Protein AF-A0A920LMF1-F1 (afdb_monomer_lite)

Foldseek 3Di:
DPDKDWEEEEQPQAFWTDMDDDDDDDDDPFDKDKDFTKGFPGRDFDFFTKMWGPDMQICGDPRGDHSVVDDDDTGDIGGYGHHYDDDDDDDPDDDDPDPPDDDDDD

Secondary structure (DSSP, 8-state):
--EEEEPPEE--S--B--EEEE----STT--EEEEEEEEESSSS-EEEEEEEEEEEEEEE-TTS--GGG-------EEEEEEEPPP----------------PPP-

Structure (mmCIF, N/CA/C/O backbone):
data_AF-A0A920LMF1-F1
#
_entry.id   AF-A0A920LMF1-F1
#
loop_
_atom_site.group_PDB
_atom_site.id
_atom_site.type_symbol
_atom_site.label_atom_id
_atom_site.label_alt_id
_atom_site.label_comp_id
_atom_site.label_asym_id
_atom_site.label_entity_id
_atom_site.label_seq_id
_atom_site.pdbx_PDB_ins_code
_atom_site.Cartn_x
_atom_site.Cartn_y
_atom_site.Cartn_z
_atom_site.occupancy
_atom_site.B_iso_or_equiv
_atom_site.auth_seq_id
_atom_site.auth_comp_id
_atom_site.auth_asym_id
_atom_site.auth_atom_id
_atom_site.pdbx_PDB_model_num
ATOM 1 N N . MET A 1 1 ? -10.089 -4.136 9.182 1.00 80.44 1 MET A N 1
ATOM 2 C CA . MET A 1 1 ? -9.828 -3.744 7.778 1.00 80.44 1 MET A CA 1
ATOM 3 C C . MET A 1 1 ? -10.742 -4.558 6.885 1.00 80.44 1 MET A C 1
ATOM 5 O O . MET A 1 1 ? -10.752 -5.774 7.028 1.00 80.44 1 MET A O 1
ATOM 9 N N . SER A 1 2 ? -11.509 -3.900 6.018 1.00 87.75 2 SER A N 1
ATOM 10 C CA . SER A 1 2 ? -12.412 -4.557 5.057 1.00 87.75 2 SER A CA 1
ATOM 11 C C . SER A 1 2 ? -11.812 -4.703 3.660 1.00 87.75 2 SER A C 1
ATOM 13 O O . SER A 1 2 ? -12.322 -5.489 2.869 1.00 87.75 2 SER A O 1
ATOM 15 N N . GLY A 1 3 ? -10.732 -3.979 3.349 1.00 92.00 3 GLY A N 1
ATOM 16 C CA . GLY A 1 3 ? -10.032 -4.105 2.074 1.00 92.00 3 GLY A CA 1
ATOM 17 C C . GLY A 1 3 ? -8.707 -3.349 2.032 1.00 92.00 3 GLY A C 1
ATOM 18 O O . GLY A 1 3 ? -8.472 -2.435 2.824 1.00 92.00 3 GLY A O 1
ATOM 19 N N . ASN A 1 4 ? -7.848 -3.737 1.091 1.00 96.06 4 ASN A N 1
ATOM 20 C CA . ASN A 1 4 ? -6.562 -3.106 0.813 1.00 96.06 4 ASN A CA 1
ATOM 21 C C . ASN A 1 4 ? -6.221 -3.199 -0.683 1.00 96.06 4 ASN A C 1
ATOM 23 O O . ASN A 1 4 ? -6.360 -4.253 -1.302 1.00 96.06 4 ASN A O 1
ATOM 27 N N . THR A 1 5 ? -5.747 -2.095 -1.260 1.00 98.12 5 THR A N 1
ATOM 28 C CA . THR A 1 5 ? -5.351 -1.995 -2.675 1.00 98.12 5 THR A CA 1
ATOM 29 C C . THR A 1 5 ? -3.928 -1.470 -2.776 1.00 98.12 5 THR A C 1
ATOM 31 O O . THR A 1 5 ? -3.627 -0.417 -2.217 1.00 98.12 5 THR A O 1
ATOM 34 N N . ALA A 1 6 ? -3.055 -2.188 -3.485 1.00 98.56 6 ALA A N 1
ATOM 35 C CA . ALA A 1 6 ? -1.683 -1.760 -3.742 1.00 98.56 6 ALA A CA 1
ATOM 36 C C . ALA A 1 6 ? -1.547 -1.085 -5.110 1.00 98.56 6 ALA A C 1
ATOM 38 O O . ALA A 1 6 ? -2.127 -1.533 -6.099 1.00 98.56 6 ALA A O 1
ATOM 39 N N . SER A 1 7 ? -0.719 -0.046 -5.176 1.00 98.69 7 SER A N 1
ATOM 40 C CA . SER A 1 7 ? -0.361 0.614 -6.431 1.00 98.69 7 SER A CA 1
ATOM 41 C C . SER A 1 7 ? 0.762 -0.129 -7.153 1.00 98.69 7 SER A C 1
ATOM 43 O O . SER A 1 7 ? 1.759 -0.530 -6.548 1.00 98.69 7 SER A O 1
ATOM 45 N N . ASN A 1 8 ? 0.639 -0.244 -8.476 1.00 98.75 8 ASN A N 1
ATOM 46 C CA . ASN A 1 8 ? 1.755 -0.645 -9.333 1.00 98.75 8 ASN A CA 1
ATOM 47 C C . ASN A 1 8 ? 2.879 0.402 -9.271 1.00 98.75 8 ASN A C 1
ATOM 49 O O . ASN A 1 8 ? 2.610 1.592 -9.089 1.00 98.75 8 ASN A O 1
ATOM 53 N N . LYS A 1 9 ? 4.129 -0.015 -9.493 1.00 98.62 9 LYS A N 1
ATOM 54 C CA . LYS A 1 9 ? 5.276 0.905 -9.591 1.00 98.62 9 LYS A CA 1
ATOM 55 C C . LYS A 1 9 ? 6.239 0.528 -10.711 1.00 98.62 9 LYS A C 1
ATOM 57 O O . LYS A 1 9 ? 6.277 -0.614 -11.156 1.00 98.62 9 LYS A O 1
ATOM 62 N N . VAL A 1 10 ? 7.057 1.490 -11.126 1.00 98.75 10 VAL A N 1
ATOM 63 C CA . VAL A 1 10 ? 8.239 1.246 -11.965 1.00 98.75 10 VAL A CA 1
ATOM 64 C C . VAL A 1 10 ? 9.413 0.871 -11.061 1.00 98.75 10 VAL A C 1
ATOM 66 O O . VAL A 1 10 ? 9.530 1.383 -9.948 1.00 98.75 10 VAL A O 1
ATOM 69 N N . TYR A 1 11 ? 10.293 -0.012 -11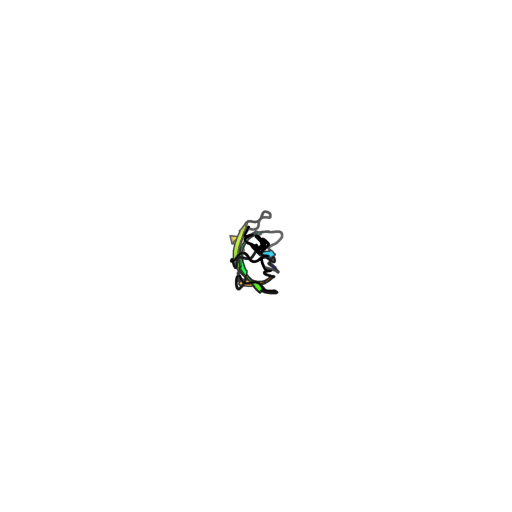.531 1.00 98.75 11 TYR A N 1
ATOM 70 C CA . TYR A 1 11 ? 11.504 -0.401 -10.814 1.00 98.75 11 TYR A CA 1
ATOM 71 C C . TYR A 1 11 ? 12.364 0.813 -10.416 1.00 98.75 11 TYR A C 1
ATOM 73 O O . TYR A 1 11 ? 12.812 1.596 -11.258 1.00 98.75 11 TYR A O 1
ATOM 81 N N . ASP A 1 12 ? 12.637 0.928 -9.119 1.00 98.38 12 ASP A N 1
ATOM 82 C CA . ASP A 1 12 ? 13.411 2.002 -8.483 1.00 98.38 12 ASP A CA 1
ATOM 83 C C . ASP A 1 12 ? 14.473 1.466 -7.502 1.00 98.38 12 ASP A C 1
ATOM 85 O O . ASP A 1 12 ? 15.060 2.219 -6.734 1.00 98.38 12 ASP A O 1
ATOM 89 N N . SER A 1 13 ? 14.740 0.156 -7.535 1.00 98.38 13 SER A N 1
ATOM 90 C CA . SER A 1 13 ? 15.625 -0.554 -6.605 1.00 98.38 13 SER A CA 1
ATOM 91 C C . SER A 1 13 ? 15.164 -0.595 -5.132 1.00 98.38 13 SER A C 1
ATOM 93 O O . SER A 1 13 ? 15.955 -0.999 -4.277 1.00 98.38 13 SER A O 1
ATOM 95 N N . ASN A 1 14 ? 13.900 -0.284 -4.825 1.00 98.19 14 ASN A N 1
ATOM 96 C CA . ASN A 1 14 ? 13.319 -0.424 -3.486 1.00 98.19 14 ASN A CA 1
ATOM 97 C C . ASN A 1 14 ? 12.071 -1.330 -3.494 1.00 98.19 14 ASN A C 1
ATOM 99 O O . ASN A 1 14 ? 11.272 -1.309 -4.433 1.00 98.19 14 ASN A O 1
ATOM 103 N N . SER A 1 15 ? 11.869 -2.104 -2.426 1.00 98.56 15 SER A N 1
ATOM 104 C CA . SER A 1 15 ? 10.669 -2.924 -2.217 1.00 98.56 15 SER A CA 1
ATOM 105 C C . SER A 1 15 ? 9.497 -2.159 -1.596 1.00 98.56 15 SER A C 1
ATOM 107 O O . SER A 1 15 ? 8.431 -2.745 -1.467 1.00 98.56 15 SER A O 1
ATOM 109 N N . SER A 1 16 ? 9.634 -0.878 -1.235 1.00 98.62 16 SER A N 1
ATOM 110 C CA . SER A 1 16 ? 8.503 -0.096 -0.708 1.00 98.62 16 SER A CA 1
ATOM 111 C C . SER A 1 16 ? 7.317 -0.067 -1.680 1.00 98.62 16 SER A C 1
ATOM 113 O O . SER A 1 16 ? 7.492 0.091 -2.899 1.00 98.62 16 SER A O 1
ATOM 115 N N . ALA A 1 17 ? 6.123 -0.219 -1.111 1.00 98.75 17 ALA A N 1
ATOM 116 C CA . ALA A 1 17 ? 4.839 -0.187 -1.786 1.00 98.75 17 ALA A CA 1
ATOM 117 C C . ALA A 1 17 ? 3.944 0.914 -1.205 1.00 98.75 17 ALA A C 1
ATOM 119 O O . ALA A 1 17 ? 4.036 1.269 -0.031 1.00 98.75 17 ALA A O 1
ATOM 120 N N . THR A 1 18 ? 3.023 1.400 -2.031 1.00 98.50 18 THR A N 1
ATOM 121 C CA . THR A 1 18 ? 1.928 2.269 -1.597 1.00 98.50 18 THR A CA 1
ATOM 122 C C . THR A 1 18 ? 0.658 1.436 -1.556 1.00 98.50 18 THR A C 1
ATOM 124 O O . THR A 1 18 ? 0.277 0.850 -2.571 1.00 98.50 18 THR A O 1
ATOM 127 N N . VAL A 1 19 ? 0.019 1.371 -0.390 1.00 98.56 19 VAL A N 1
ATOM 128 C CA . VAL A 1 19 ? -1.228 0.627 -0.183 1.00 98.56 19 VAL A CA 1
ATOM 129 C C . VAL A 1 19 ? -2.263 1.547 0.440 1.00 98.56 19 VAL A C 1
ATOM 131 O O . VAL A 1 19 ? -1.988 2.168 1.463 1.00 98.56 19 VAL A O 1
ATOM 134 N N . SER A 1 20 ? -3.455 1.587 -0.146 1.00 97.75 20 SER A N 1
ATOM 135 C CA . SER A 1 20 ? -4.641 2.187 0.462 1.00 97.75 20 SER A CA 1
ATOM 136 C C . SER A 1 20 ? -5.432 1.116 1.203 1.00 97.75 20 SER A C 1
ATOM 138 O O . SER A 1 20 ? -5.731 0.062 0.640 1.00 97.75 20 SER A O 1
ATOM 140 N N . VAL A 1 21 ? -5.782 1.391 2.455 1.00 96.69 21 VAL A N 1
ATOM 141 C CA . VAL A 1 21 ? -6.568 0.521 3.336 1.00 96.69 21 VAL A CA 1
ATOM 142 C C . VAL A 1 21 ? -7.965 1.108 3.553 1.00 96.69 21 VAL A C 1
ATOM 144 O O . VAL A 1 21 ? -8.137 2.313 3.737 1.00 96.69 21 VAL A O 1
ATOM 147 N N . THR A 1 22 ? -8.977 0.248 3.576 1.00 95.75 22 THR A N 1
ATOM 148 C CA . THR A 1 22 ? -10.329 0.599 4.012 1.00 95.75 22 THR A CA 1
ATOM 149 C C . THR A 1 22 ? -10.559 0.063 5.421 1.00 95.75 22 THR A C 1
ATOM 151 O O . THR A 1 22 ? -10.446 -1.140 5.694 1.00 95.75 22 THR A O 1
ATOM 154 N N . LEU A 1 23 ? -10.869 0.979 6.336 1.00 96.19 23 LEU A N 1
ATOM 155 C CA . LEU A 1 23 ? -11.259 0.661 7.704 1.00 96.19 23 LEU A CA 1
ATOM 156 C C . LEU A 1 23 ? -12.779 0.469 7.788 1.00 96.19 23 LEU A C 1
ATOM 158 O O . LEU A 1 23 ? -13.543 1.091 7.055 1.00 96.19 23 LEU A O 1
ATOM 162 N N . SER A 1 24 ? -13.208 -0.419 8.678 1.00 94.75 24 SER A N 1
ATOM 163 C CA . SER A 1 24 ? -14.609 -0.760 8.930 1.00 94.75 24 SER A CA 1
ATOM 164 C C . SER A 1 24 ? -14.744 -1.329 10.341 1.00 94.75 24 SER A C 1
ATOM 166 O O . SER A 1 24 ? -13.737 -1.699 10.948 1.00 94.75 24 SER A O 1
ATOM 168 N N . GLY A 1 25 ? -15.981 -1.475 10.823 1.00 95.38 25 GLY A N 1
ATOM 169 C CA . GLY A 1 25 ? -16.256 -1.959 12.183 1.00 95.38 25 GLY A CA 1
ATOM 170 C C . GLY A 1 25 ? -16.275 -0.847 13.233 1.00 95.38 25 GLY A C 1
ATOM 171 O O . GLY A 1 25 ? -16.068 -1.119 14.409 1.00 95.38 25 GLY A O 1
ATOM 172 N N . PHE A 1 26 ? -16.496 0.396 12.801 1.00 97.25 26 PHE A N 1
ATOM 173 C CA . PHE A 1 26 ? -16.672 1.539 13.689 1.00 97.25 26 PHE A CA 1
ATOM 174 C C . PHE A 1 26 ? -17.982 1.450 14.473 1.00 97.25 26 PHE A C 1
ATOM 176 O O . PHE A 1 26 ? -18.975 0.899 13.988 1.00 97.25 26 PHE A O 1
ATOM 183 N N . VAL A 1 27 ? -17.987 2.025 15.673 1.00 97.88 27 VAL A N 1
ATOM 184 C CA . VAL A 1 27 ? -19.200 2.215 16.467 1.00 97.88 27 VAL A CA 1
ATOM 185 C C . VAL A 1 27 ? -19.951 3.439 15.940 1.00 97.88 27 VAL A C 1
ATOM 187 O O . VAL A 1 27 ? -19.400 4.533 15.838 1.00 97.88 27 VAL A O 1
ATOM 190 N N . GLY A 1 28 ? -21.229 3.263 15.599 1.00 96.62 28 GLY A N 1
ATOM 191 C CA . GLY A 1 28 ? -22.072 4.349 15.101 1.00 96.62 28 GLY A CA 1
ATOM 192 C C . GLY A 1 28 ? -21.512 4.984 13.826 1.00 96.62 28 GLY A C 1
ATOM 193 O O . GLY A 1 28 ? -21.279 4.299 12.833 1.00 96.62 28 GLY A O 1
ATOM 194 N N . SER A 1 29 ? -21.325 6.304 13.855 1.00 96.69 29 SER A N 1
ATOM 195 C CA . SER A 1 29 ? -20.771 7.074 12.738 1.00 96.69 29 SER A CA 1
ATOM 196 C C . SER A 1 29 ? -19.282 7.380 12.889 1.00 96.69 29 SER A C 1
ATOM 198 O O . SER A 1 29 ? -18.756 8.164 12.101 1.00 96.69 29 SER A O 1
ATOM 200 N N . GLU A 1 30 ? -18.606 6.827 13.897 1.00 98.06 30 GLU A N 1
ATOM 201 C CA . GLU A 1 30 ? -17.201 7.133 14.148 1.00 98.06 30 GLU A CA 1
ATOM 202 C C . GLU A 1 30 ? -16.315 6.847 12.933 1.00 98.06 30 GLU A C 1
ATOM 204 O O . GLU A 1 30 ? -16.589 5.999 12.082 1.00 98.06 30 GLU A O 1
ATOM 209 N N . THR A 1 31 ? -15.211 7.579 12.866 1.00 97.62 31 THR A N 1
ATOM 210 C CA . THR A 1 31 ? -14.186 7.421 11.836 1.00 97.62 31 THR A CA 1
ATOM 211 C C . THR A 1 31 ? -12.822 7.450 12.497 1.00 97.62 31 THR A C 1
ATOM 213 O O . THR A 1 31 ? -12.671 8.126 13.513 1.00 97.62 31 THR A O 1
ATOM 216 N N . LEU A 1 32 ? -11.830 6.819 11.873 1.00 98.31 32 LEU A N 1
ATOM 217 C CA . LEU A 1 32 ? -10.413 6.977 12.198 1.00 98.31 32 LEU A CA 1
ATOM 218 C C . LEU A 1 32 ? -9.615 7.310 10.941 1.00 98.31 32 LEU A C 1
ATOM 220 O O . LEU A 1 32 ? -10.014 6.960 9.827 1.00 98.31 32 LEU A O 1
ATOM 224 N N . THR A 1 33 ? -8.464 7.940 11.137 1.00 97.31 33 THR A N 1
ATOM 225 C CA . THR A 1 33 ? -7.426 8.067 10.111 1.00 97.31 33 THR A CA 1
ATOM 226 C C . THR A 1 33 ? -6.310 7.056 10.374 1.00 97.31 33 THR A C 1
ATOM 228 O O . THR A 1 33 ? -6.284 6.391 11.414 1.00 97.31 33 THR A O 1
ATOM 231 N N . TYR A 1 34 ? -5.408 6.866 9.412 1.00 97.56 34 TYR A N 1
ATOM 232 C CA . TYR A 1 34 ? -4.291 5.944 9.576 1.00 97.56 34 TYR A CA 1
ATOM 233 C C . TYR A 1 34 ? -3.080 6.348 8.740 1.00 97.56 34 TYR A C 1
ATOM 235 O O . TYR A 1 34 ? -3.195 7.029 7.720 1.00 97.56 34 TYR A O 1
ATOM 243 N N . THR A 1 35 ? -1.923 5.847 9.150 1.00 98.00 35 THR A N 1
ATOM 244 C CA . THR A 1 35 ? -0.724 5.737 8.317 1.00 98.00 35 THR A CA 1
ATOM 245 C C . THR A 1 35 ? -0.304 4.274 8.246 1.00 98.00 35 THR A C 1
ATOM 247 O O . THR A 1 35 ? -0.564 3.498 9.167 1.00 98.00 35 THR A O 1
ATOM 250 N N . ASN A 1 36 ? 0.319 3.863 7.145 1.00 98.12 36 ASN A N 1
ATOM 251 C CA . ASN A 1 36 ? 0.828 2.507 6.979 1.00 98.12 36 ASN A CA 1
ATOM 252 C C . ASN A 1 36 ? 2.196 2.496 6.300 1.00 98.12 36 ASN A C 1
ATOM 254 O O . ASN A 1 36 ? 2.514 3.358 5.482 1.00 98.12 36 ASN A O 1
ATOM 258 N N . SER A 1 37 ? 2.977 1.467 6.618 1.00 98.44 37 SER A N 1
ATOM 259 C CA . SER A 1 37 ? 4.125 1.050 5.817 1.00 98.44 37 SER A CA 1
ATOM 260 C C . SER A 1 37 ? 3.767 -0.232 5.084 1.00 98.44 37 SER A C 1
ATOM 262 O O . SER A 1 37 ? 3.013 -1.070 5.589 1.00 98.44 37 SER A O 1
ATOM 264 N N . SER A 1 38 ? 4.250 -0.385 3.859 1.00 98.75 38 SER A N 1
ATOM 265 C CA . SER A 1 38 ? 3.964 -1.563 3.047 1.00 98.75 38 SER A CA 1
ATOM 266 C C . SER A 1 38 ? 5.117 -1.877 2.108 1.00 98.75 38 SER A C 1
ATOM 268 O O . SER A 1 38 ? 5.838 -0.979 1.654 1.00 98.75 38 SER A O 1
ATOM 270 N N . SER A 1 39 ? 5.268 -3.154 1.778 1.00 98.81 39 SER A N 1
ATOM 271 C CA . SER A 1 39 ? 6.361 -3.634 0.944 1.00 98.81 39 SER A CA 1
ATOM 272 C C . SER A 1 39 ? 5.925 -4.735 -0.016 1.00 98.81 39 SER A C 1
ATOM 274 O O . SER A 1 39 ? 5.057 -5.556 0.273 1.00 98.81 39 SER A O 1
ATOM 276 N N . PHE A 1 40 ? 6.543 -4.746 -1.193 1.00 98.88 40 PHE A N 1
ATOM 277 C CA . PHE A 1 40 ? 6.580 -5.901 -2.076 1.00 98.88 40 PHE A CA 1
ATOM 278 C C . PHE A 1 40 ? 7.488 -6.977 -1.476 1.00 98.88 40 PHE A C 1
ATOM 280 O O . PHE A 1 40 ? 8.535 -6.669 -0.908 1.00 98.88 40 PHE A O 1
ATOM 287 N N . ASN A 1 41 ? 7.174 -8.246 -1.736 1.00 98.50 41 ASN A N 1
ATOM 288 C CA . ASN A 1 41 ? 7.997 -9.385 -1.311 1.00 98.50 41 ASN A CA 1
ATOM 289 C C . ASN A 1 41 ? 9.471 -9.321 -1.771 1.00 98.50 41 ASN A C 1
ATOM 291 O O . ASN A 1 41 ? 10.343 -9.930 -1.161 1.00 98.50 41 AS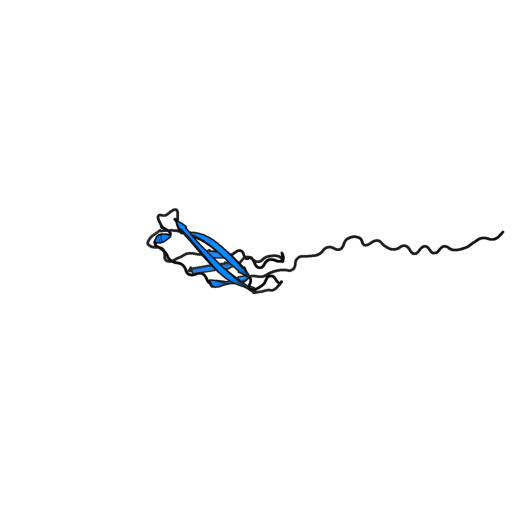N A O 1
ATOM 295 N N . ASN A 1 42 ? 9.751 -8.618 -2.871 1.00 98.69 42 ASN A N 1
ATOM 296 C CA . ASN A 1 42 ? 11.090 -8.211 -3.291 1.00 98.69 42 ASN A CA 1
ATOM 297 C C . ASN A 1 42 ? 11.000 -7.043 -4.286 1.00 98.69 42 ASN A C 1
ATOM 299 O O . ASN A 1 42 ? 9.954 -6.815 -4.896 1.00 98.69 42 ASN A O 1
ATOM 303 N N . LYS A 1 43 ? 12.125 -6.354 -4.501 1.00 98.75 43 LYS A N 1
ATOM 304 C CA . LYS A 1 43 ? 12.226 -5.174 -5.375 1.00 98.75 43 LYS A CA 1
ATOM 305 C C . LYS A 1 43 ? 12.18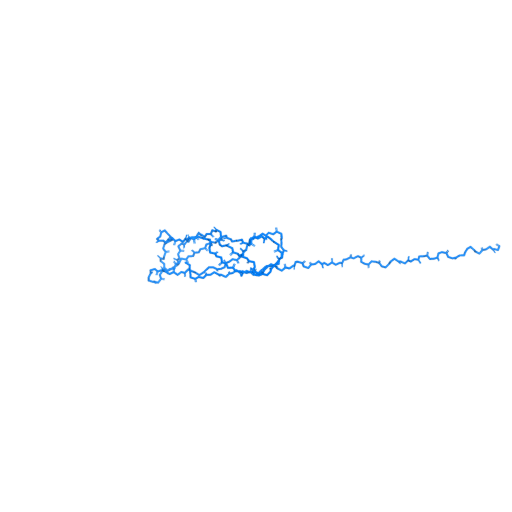8 -5.456 -6.885 1.00 98.75 43 LYS A C 1
ATOM 307 O O . LYS A 1 43 ? 12.183 -4.511 -7.663 1.00 98.75 43 LYS A O 1
ATOM 312 N N . ASN A 1 44 ? 12.242 -6.715 -7.319 1.00 98.69 44 ASN A N 1
ATOM 313 C CA . ASN A 1 44 ? 12.440 -7.051 -8.732 1.00 98.69 44 ASN A CA 1
ATOM 314 C C . ASN A 1 44 ? 11.138 -6.925 -9.539 1.00 98.69 44 ASN A C 1
ATOM 316 O O . ASN A 1 44 ? 10.043 -7.099 -9.002 1.00 98.69 44 ASN A O 1
ATOM 320 N N . VAL A 1 45 ? 11.279 -6.657 -10.841 1.00 98.81 45 VAL A N 1
ATOM 321 C CA . VAL A 1 45 ? 10.175 -6.612 -11.817 1.00 98.81 45 VAL A CA 1
ATOM 322 C C . VAL A 1 45 ? 9.367 -7.910 -11.777 1.00 98.81 45 VAL A C 1
ATOM 324 O O . VAL A 1 45 ? 9.928 -8.998 -11.656 1.00 98.81 45 VAL A O 1
ATOM 327 N N . GLY A 1 46 ? 8.047 -7.795 -11.887 1.00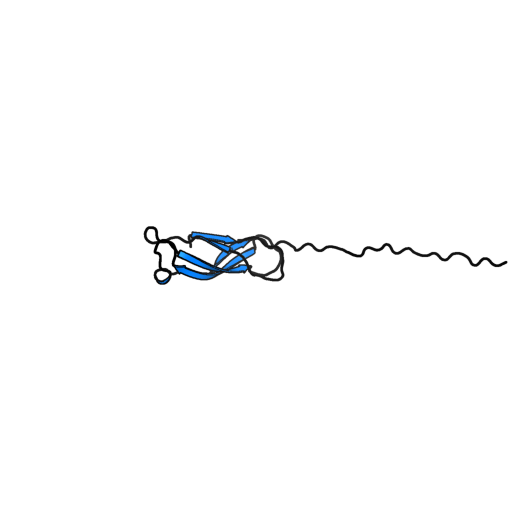 98.75 46 GLY A N 1
ATOM 328 C CA . GLY A 1 46 ? 7.139 -8.936 -11.927 1.00 98.75 46 GLY A CA 1
ATOM 329 C C . GLY A 1 46 ? 5.676 -8.519 -11.819 1.00 98.75 46 GLY A C 1
ATOM 330 O O . GLY A 1 46 ? 5.361 -7.433 -11.326 1.00 98.75 46 GLY A O 1
ATOM 331 N N . THR A 1 47 ? 4.788 -9.398 -12.276 1.00 98.69 47 THR A N 1
ATOM 332 C CA . THR A 1 47 ? 3.333 -9.231 -12.192 1.00 98.69 47 THR A CA 1
ATOM 333 C C . THR A 1 47 ? 2.754 -9.987 -11.003 1.00 98.69 47 THR A C 1
ATOM 335 O O . THR A 1 47 ? 3.287 -11.028 -10.626 1.00 98.69 47 THR A O 1
ATOM 338 N N . GLY A 1 48 ? 1.653 -9.498 -10.429 1.00 98.44 48 GLY A N 1
ATOM 339 C CA . GLY A 1 48 ? 0.949 -10.181 -9.338 1.00 98.44 48 GLY A CA 1
ATOM 340 C C . GLY A 1 48 ? 1.811 -10.372 -8.088 1.00 98.44 48 GLY A C 1
ATOM 341 O O . GLY A 1 48 ? 1.658 -11.354 -7.367 1.00 98.44 48 GLY A O 1
ATOM 342 N N . LYS A 1 49 ? 2.762 -9.466 -7.845 1.00 98.69 49 LYS A N 1
ATOM 343 C CA . LYS A 1 49 ? 3.683 -9.569 -6.714 1.00 98.69 49 LYS A CA 1
ATOM 344 C C . LYS A 1 49 ? 2.931 -9.316 -5.420 1.00 98.69 49 LYS A C 1
ATOM 346 O O . LYS A 1 49 ? 2.201 -8.331 -5.321 1.00 98.69 49 LYS A O 1
ATOM 351 N N . THR A 1 50 ? 3.164 -10.168 -4.425 1.00 98.69 50 THR A N 1
ATOM 352 C CA . THR A 1 50 ? 2.623 -9.985 -3.077 1.00 98.69 50 THR A CA 1
ATOM 353 C C . THR A 1 50 ? 3.110 -8.668 -2.490 1.00 98.69 50 THR A C 1
ATOM 355 O O . THR A 1 50 ? 4.317 -8.407 -2.454 1.00 98.69 50 THR A O 1
ATOM 358 N N . VAL A 1 51 ? 2.156 -7.870 -2.024 1.00 98.81 51 VAL A N 1
ATOM 359 C CA . VAL A 1 51 ? 2.371 -6.665 -1.227 1.00 98.81 51 VAL A CA 1
ATOM 360 C C . VAL A 1 51 ? 1.767 -6.891 0.146 1.00 98.81 51 VAL A C 1
ATOM 362 O O . VAL A 1 51 ? 0.609 -7.298 0.236 1.00 98.81 51 VAL A O 1
ATOM 365 N N . THR A 1 52 ? 2.532 -6.602 1.191 1.00 98.56 52 THR A N 1
ATOM 366 C CA . THR A 1 52 ? 2.121 -6.751 2.588 1.00 98.56 52 THR A CA 1
ATOM 367 C C . THR A 1 52 ? 1.984 -5.380 3.236 1.00 98.56 52 THR A C 1
ATOM 369 O O . THR A 1 52 ? 2.827 -4.506 3.034 1.00 98.56 52 THR A O 1
ATOM 372 N N . VAL A 1 53 ? 0.925 -5.184 4.023 1.00 98.56 53 VAL A N 1
ATOM 373 C CA . VAL A 1 53 ? 0.837 -4.065 4.970 1.00 98.56 53 VAL A CA 1
ATOM 374 C C . VAL A 1 53 ? 1.656 -4.433 6.205 1.00 98.56 53 VAL A C 1
ATOM 376 O O . VAL A 1 53 ? 1.185 -5.190 7.050 1.00 98.56 53 VAL A O 1
ATOM 379 N N . ASP A 1 54 ? 2.888 -3.938 6.289 1.00 98.31 54 ASP A N 1
ATOM 380 C CA . ASP A 1 54 ? 3.856 -4.320 7.329 1.00 98.31 54 ASP A CA 1
ATOM 381 C C . ASP A 1 54 ? 3.519 -3.696 8.687 1.00 98.31 54 ASP A C 1
ATOM 383 O O . ASP A 1 54 ? 3.664 -4.323 9.736 1.00 98.31 54 ASP A O 1
ATOM 387 N N . SER A 1 55 ? 3.039 -2.454 8.665 1.00 98.12 55 SER A N 1
ATOM 388 C CA . SER A 1 55 ? 2.581 -1.738 9.849 1.00 98.12 55 SER A CA 1
ATOM 389 C C . SER A 1 55 ? 1.412 -0.827 9.509 1.00 98.12 55 SER A C 1
ATOM 391 O O . SER A 1 55 ? 1.273 -0.353 8.380 1.00 98.12 55 SER A O 1
ATOM 393 N N . ILE A 1 56 ? 0.573 -0.574 10.508 1.00 97.81 56 ILE A N 1
ATOM 394 C CA . ILE A 1 56 ? -0.505 0.402 10.435 1.00 97.81 56 ILE A CA 1
ATOM 395 C C . ILE A 1 56 ? -0.645 1.075 11.799 1.00 97.81 56 ILE A C 1
ATOM 397 O O . ILE A 1 56 ? -0.596 0.417 12.838 1.00 97.81 56 ILE A O 1
ATOM 401 N N . THR A 1 57 ? -0.787 2.393 11.796 1.00 98.00 57 THR A N 1
ATOM 402 C CA . THR A 1 57 ? -0.982 3.203 12.997 1.00 98.00 57 THR A CA 1
ATOM 403 C C . THR A 1 57 ? -2.275 3.976 12.833 1.00 98.00 57 THR A C 1
ATOM 405 O O . THR A 1 57 ? -2.446 4.694 11.849 1.00 98.00 57 THR A O 1
ATOM 408 N N . LEU A 1 58 ? -3.195 3.790 13.778 1.00 98.31 58 LEU A N 1
ATOM 409 C CA . LEU A 1 58 ? -4.458 4.516 13.818 1.00 98.31 58 LEU A CA 1
ATOM 410 C C . LEU A 1 58 ? -4.247 5.891 14.454 1.00 98.31 58 LEU A C 1
ATOM 412 O O . LEU A 1 58 ? -3.446 6.040 15.376 1.00 98.31 58 LEU A O 1
ATOM 416 N N . ALA A 1 59 ? -5.003 6.869 13.977 1.00 98.31 59 ALA A N 1
ATOM 417 C CA . ALA A 1 59 ? -5.116 8.190 14.569 1.00 98.31 59 ALA A CA 1
ATOM 418 C C . ALA A 1 59 ? -6.592 8.592 14.644 1.00 98.31 59 ALA A C 1
ATOM 420 O O . ALA A 1 59 ? -7.429 8.079 13.890 1.00 98.31 59 ALA A O 1
ATOM 421 N N . ASP A 1 60 ? -6.900 9.488 15.578 1.00 98.38 60 ASP A N 1
ATOM 422 C CA . ASP A 1 60 ? -8.260 9.960 15.812 1.00 98.38 60 ASP A CA 1
ATOM 423 C C . ASP A 1 60 ? -8.871 10.484 14.510 1.00 98.38 60 ASP A C 1
ATOM 425 O O . ASP A 1 60 ? -8.196 11.096 13.670 1.00 98.38 60 ASP A O 1
ATOM 429 N N . GLY A 1 61 ? -10.150 10.194 14.305 1.00 97.50 61 GLY A N 1
ATOM 430 C CA . GLY A 1 61 ? -10.872 10.681 13.140 1.00 97.50 61 GLY A CA 1
ATOM 431 C C . GLY A 1 61 ? -11.774 11.855 13.474 1.00 97.50 61 GLY A C 1
ATOM 432 O O . GLY A 1 61 ? -12.154 12.103 14.616 1.00 97.50 61 GLY A O 1
ATOM 433 N N . ASN A 1 62 ? -12.166 12.573 12.429 1.00 96.00 62 ASN A N 1
ATOM 434 C CA . ASN A 1 62 ? -12.927 13.811 12.563 1.00 96.00 62 ASN A CA 1
ATOM 435 C C . ASN A 1 62 ? -14.367 13.610 13.052 1.00 96.00 62 ASN A C 1
ATOM 437 O O . ASN A 1 62 ? -14.980 14.577 13.491 1.00 96.00 62 ASN A O 1
ATOM 441 N N . ASN A 1 63 ? -14.903 12.386 12.997 1.00 96.56 63 ASN A N 1
ATOM 442 C CA . ASN A 1 63 ? -16.249 12.071 13.475 1.00 96.56 63 ASN A CA 1
ATOM 443 C C . ASN A 1 63 ? -16.259 11.362 14.843 1.00 96.56 63 ASN A C 1
ATOM 445 O O . ASN A 1 63 ? -17.020 10.422 15.049 1.00 96.56 63 ASN A O 1
ATOM 449 N N . GLY A 1 64 ? -15.380 11.776 15.762 1.00 93.25 64 GLY A N 1
ATOM 450 C CA . GLY A 1 64 ? -15.420 11.382 17.179 1.00 93.25 64 GLY A CA 1
ATOM 451 C C . GLY A 1 64 ? -14.756 10.049 17.543 1.00 93.25 64 GLY A C 1
ATOM 452 O O . GLY A 1 64 ? -14.698 9.719 18.724 1.00 93.25 64 GLY A O 1
ATOM 453 N N . GLY A 1 65 ? -14.223 9.302 16.573 1.00 97.75 65 GLY A N 1
ATOM 454 C CA . GLY A 1 65 ? -13.494 8.065 16.854 1.00 97.75 65 GLY A CA 1
ATOM 455 C C . GLY A 1 65 ? -12.115 8.351 17.448 1.00 97.75 65 GLY A C 1
ATOM 456 O O . GLY A 1 65 ? -11.298 9.011 16.804 1.00 97.75 65 GLY A O 1
ATOM 457 N N . LEU A 1 66 ? -11.847 7.827 18.649 1.00 98.31 66 LEU A N 1
ATOM 458 C CA . LEU A 1 66 ? -10.521 7.851 19.278 1.00 98.31 66 LEU A CA 1
ATOM 459 C C . LEU A 1 66 ? -9.741 6.588 18.914 1.00 98.31 66 LEU A C 1
ATOM 461 O O . LEU A 1 66 ? -10.229 5.476 19.123 1.00 98.31 66 LEU A O 1
ATOM 465 N N . ALA A 1 67 ? -8.511 6.733 18.430 1.00 98.25 67 ALA A N 1
ATOM 466 C CA . ALA A 1 67 ? -7.671 5.614 18.012 1.00 98.25 67 ALA A CA 1
ATOM 467 C C . ALA A 1 67 ? -7.429 4.603 19.141 1.00 98.25 67 ALA A C 1
ATOM 469 O O . ALA A 1 67 ? -7.374 3.404 18.882 1.00 98.25 67 ALA A O 1
ATOM 470 N N . SER A 1 68 ? -7.355 5.059 20.396 1.00 98.31 68 SER A N 1
ATOM 471 C CA . SER A 1 68 ? -7.160 4.197 21.569 1.00 98.31 68 SER A CA 1
ATOM 472 C C . SER A 1 68 ? -8.312 3.223 21.838 1.00 98.31 68 SER A C 1
ATOM 474 O O . SER A 1 68 ? -8.123 2.265 22.582 1.00 98.31 68 SER A O 1
ATOM 476 N N . ASN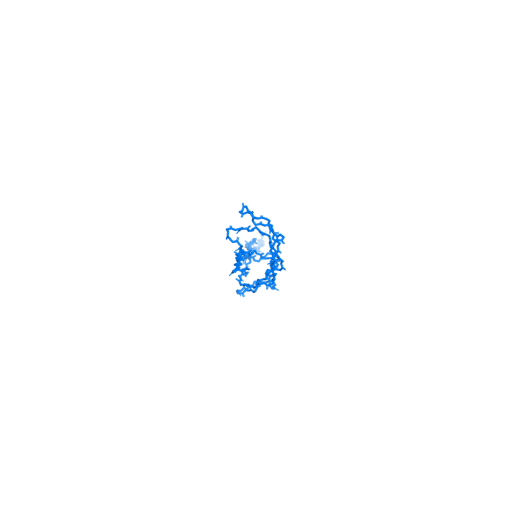 A 1 69 ? -9.493 3.447 21.252 1.00 98.19 69 ASN A N 1
ATOM 477 C CA . ASN A 1 69 ? -10.655 2.566 21.409 1.00 98.19 69 ASN A CA 1
ATOM 478 C C . ASN A 1 69 ? -10.663 1.402 20.408 1.00 98.19 69 ASN A C 1
ATOM 480 O O . ASN A 1 69 ? -11.504 0.511 20.509 1.00 98.19 69 ASN A O 1
ATOM 484 N N . TYR A 1 70 ? -9.746 1.402 19.439 1.00 98.00 70 TYR A N 1
ATOM 485 C CA . TYR A 1 70 ? -9.722 0.439 18.349 1.00 98.00 70 TYR A CA 1
ATOM 486 C C . TYR A 1 70 ? -8.380 -0.284 18.278 1.00 98.00 70 TYR A C 1
ATOM 488 O O . TYR A 1 70 ? -7.325 0.248 18.612 1.00 98.00 70 TYR A O 1
ATOM 496 N N . SER A 1 71 ? -8.424 -1.521 17.791 1.00 96.44 71 SER A N 1
ATOM 497 C CA . SER A 1 71 ? -7.237 -2.311 17.482 1.00 96.44 71 SER A CA 1
ATOM 498 C C . SER A 1 71 ? -7.282 -2.755 16.029 1.00 96.44 71 SER A C 1
ATOM 500 O O . SER A 1 71 ? -8.346 -3.039 15.475 1.00 96.44 71 SER A O 1
ATOM 502 N N . ILE A 1 72 ? -6.112 -2.813 15.406 1.00 96.06 72 ILE A N 1
ATOM 503 C CA . ILE A 1 72 ? -5.942 -3.325 14.056 1.00 96.06 72 ILE A CA 1
ATOM 504 C C . ILE A 1 72 ? -4.650 -4.133 13.993 1.00 96.06 72 ILE A C 1
ATOM 506 O O . ILE A 1 72 ? -3.611 -3.728 14.512 1.00 96.06 72 ILE A O 1
ATOM 510 N N . THR A 1 73 ? -4.719 -5.298 13.360 1.00 95.69 73 THR A N 1
ATOM 511 C CA . THR A 1 73 ? -3.555 -6.157 13.144 1.00 95.69 73 THR A CA 1
ATOM 512 C C . THR A 1 73 ? -3.043 -5.940 11.720 1.00 95.69 73 THR A C 1
ATOM 514 O O . THR A 1 73 ? -3.865 -5.992 10.806 1.00 95.69 73 THR A O 1
ATOM 517 N N . PRO A 1 74 ? -1.735 -5.694 11.508 1.00 96.38 74 PRO A N 1
ATOM 518 C CA . PRO A 1 74 ? -1.142 -5.637 10.172 1.00 96.38 74 PRO A CA 1
ATOM 519 C C . PRO A 1 74 ? -0.998 -7.045 9.556 1.00 96.38 74 PRO A C 1
ATOM 521 O O . PRO A 1 74 ? -1.472 -8.042 10.107 1.00 96.38 74 PRO A O 1
ATOM 524 N N . GLY A 1 75 ? -0.328 -7.139 8.407 1.00 96.81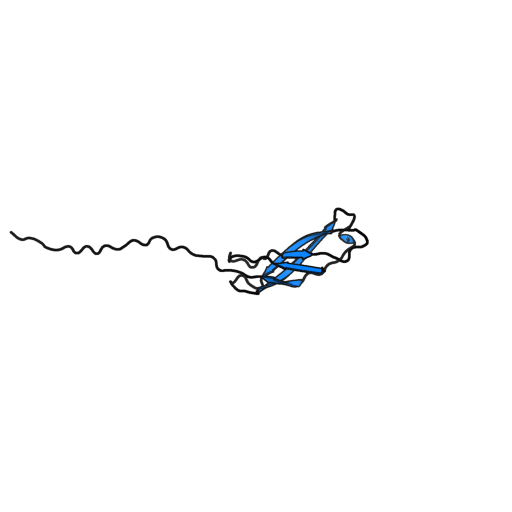 75 GLY A N 1
ATOM 525 C CA . GLY A 1 75 ? 0.029 -8.398 7.744 1.00 96.81 75 GLY A CA 1
ATOM 526 C C . GLY A 1 75 ? -0.897 -8.810 6.602 1.00 96.81 75 GLY A C 1
ATOM 527 O O . GLY A 1 75 ? -0.677 -9.844 5.973 1.00 96.81 75 GLY A O 1
ATOM 528 N N . GLN A 1 76 ? -1.925 -8.019 6.297 1.00 97.44 76 GLN A N 1
ATOM 529 C CA . GLN A 1 76 ? -2.812 -8.312 5.175 1.00 97.44 76 GLN A CA 1
ATOM 530 C C . GLN A 1 76 ? -2.072 -8.098 3.865 1.00 97.44 76 GLN A C 1
ATOM 532 O O . GLN A 1 76 ? -1.242 -7.194 3.725 1.00 97.44 76 GLN A O 1
ATOM 537 N N . THR A 1 77 ? -2.392 -8.960 2.909 1.00 97.94 77 THR A N 1
ATOM 538 C CA . THR A 1 77 ? -1.721 -8.999 1.621 1.00 97.94 77 THR A CA 1
ATOM 539 C C . THR A 1 77 ? -2.669 -8.615 0.498 1.00 97.94 77 THR A C 1
ATOM 541 O O . THR A 1 77 ? -3.889 -8.709 0.608 1.00 97.94 77 THR A O 1
ATOM 544 N N . THR A 1 78 ? -2.095 -8.111 -0.580 1.00 98.44 78 THR A N 1
ATOM 545 C CA . THR A 1 78 ? -2.745 -7.899 -1.875 1.00 98.44 78 THR A CA 1
ATOM 546 C C . THR A 1 78 ? -1.681 -8.085 -2.955 1.00 98.44 78 THR A C 1
ATOM 548 O O . THR A 1 78 ? -0.562 -8.523 -2.663 1.00 98.44 78 THR A O 1
ATOM 551 N N . THR A 1 79 ? -1.997 -7.775 -4.207 1.00 98.69 79 THR A N 1
ATOM 552 C CA . THR A 1 79 ? -1.053 -7.904 -5.317 1.00 98.69 79 THR A CA 1
ATOM 553 C C . THR A 1 79 ? -0.946 -6.628 -6.129 1.00 98.69 79 THR A C 1
ATOM 555 O O . THR A 1 79 ? -1.951 -5.975 -6.396 1.00 98.69 79 THR A O 1
ATOM 558 N N . ALA A 1 80 ? 0.266 -6.321 -6.582 1.00 98.81 80 ALA A N 1
ATOM 559 C CA . ALA A 1 80 ? 0.545 -5.265 -7.550 1.00 98.81 80 ALA A CA 1
ATOM 560 C C . ALA A 1 80 ? 1.724 -5.665 -8.449 1.00 98.81 80 ALA A C 1
ATOM 562 O O . ALA A 1 80 ? 2.427 -6.648 -8.205 1.00 98.81 80 ALA A O 1
ATOM 563 N N . ASN A 1 81 ? 1.955 -4.895 -9.504 1.00 98.88 81 ASN A N 1
ATOM 564 C CA . ASN A 1 81 ? 3.023 -5.117 -10.467 1.00 98.88 81 ASN A CA 1
ATOM 565 C C . ASN A 1 81 ? 4.194 -4.161 -10.206 1.00 98.88 81 ASN A C 1
ATOM 567 O O . ASN A 1 81 ? 3.992 -2.971 -9.952 1.00 98.88 81 ASN A O 1
ATOM 571 N N . ILE A 1 82 ? 5.419 -4.668 -10.361 1.00 98.88 82 ILE A N 1
ATOM 572 C CA . ILE A 1 82 ? 6.606 -3.835 -10.586 1.00 98.88 82 ILE A CA 1
ATOM 573 C C . ILE A 1 82 ? 6.961 -3.947 -12.068 1.00 98.88 82 ILE A C 1
ATOM 575 O O . ILE A 1 82 ? 7.289 -5.037 -12.533 1.00 98.88 82 ILE A O 1
ATOM 579 N N . THR A 1 83 ? 6.900 -2.844 -12.811 1.00 98.81 83 THR A N 1
ATOM 580 C CA . THR A 1 83 ? 7.261 -2.787 -14.236 1.00 98.81 83 THR A CA 1
ATOM 581 C C . THR A 1 83 ? 8.722 -2.384 -14.427 1.00 98.81 83 THR A C 1
ATOM 583 O O . THR A 1 83 ? 9.340 -1.752 -13.567 1.00 98.81 83 THR A O 1
ATOM 586 N N . ALA A 1 84 ? 9.311 -2.774 -15.558 1.00 98.56 84 ALA A N 1
ATOM 587 C CA . ALA A 1 84 ? 10.700 -2.450 -15.862 1.00 98.56 84 ALA A CA 1
ATOM 588 C C . ALA A 1 84 ? 10.910 -0.937 -16.040 1.00 98.56 84 ALA A C 1
ATOM 590 O O . ALA A 1 84 ? 10.091 -0.246 -16.646 1.00 98.56 84 ALA A O 1
ATOM 591 N N . LYS A 1 85 ? 12.045 -0.429 -15.546 1.00 98.19 85 LYS A N 1
ATOM 592 C CA . LYS A 1 85 ? 12.514 0.920 -15.876 1.00 98.19 85 LYS A CA 1
ATOM 593 C C . LYS A 1 85 ? 13.152 0.888 -17.265 1.00 98.19 85 LYS A C 1
ATOM 595 O O . LYS A 1 85 ? 14.071 0.109 -17.500 1.00 98.19 85 LYS A O 1
ATOM 600 N N . SER A 1 86 ? 12.663 1.737 -18.166 1.00 97.00 86 SER A N 1
ATOM 601 C CA . SER A 1 86 ? 13.218 1.859 -19.518 1.00 97.00 86 SER A CA 1
ATOM 602 C C . SER A 1 86 ? 14.616 2.478 -19.479 1.00 97.00 86 SER A C 1
ATOM 604 O O . SER A 1 86 ? 14.852 3.428 -18.732 1.00 97.00 86 SER A O 1
ATOM 606 N N . LEU A 1 87 ? 15.527 1.946 -20.295 1.00 96.75 87 LEU A N 1
ATOM 607 C CA . LEU A 1 87 ? 16.854 2.514 -20.536 1.00 96.75 87 LEU A CA 1
ATOM 608 C C . LEU A 1 87 ? 16.880 3.183 -21.913 1.00 96.75 87 LEU A C 1
ATOM 610 O O . LEU A 1 87 ? 16.217 2.719 -22.839 1.00 96.75 87 LEU A O 1
ATOM 614 N N . THR A 1 88 ? 17.664 4.248 -22.053 1.00 94.56 88 THR A N 1
ATOM 615 C CA . THR A 1 88 ? 17.905 4.927 -23.331 1.00 94.56 88 THR A CA 1
ATOM 616 C C . THR A 1 88 ? 19.353 4.726 -23.768 1.00 94.56 88 THR A C 1
ATOM 618 O O . THR A 1 88 ? 20.268 4.727 -22.946 1.00 94.56 88 THR A O 1
ATOM 621 N N . ILE A 1 89 ? 19.561 4.531 -25.072 1.00 91.19 89 ILE A N 1
ATOM 622 C CA . ILE A 1 89 ? 20.896 4.472 -25.676 1.00 91.19 89 ILE A CA 1
ATOM 623 C C . ILE A 1 89 ? 21.235 5.869 -26.195 1.00 91.19 89 ILE A C 1
ATOM 625 O O . ILE A 1 89 ? 20.462 6.453 -26.952 1.00 91.19 89 ILE A O 1
ATOM 629 N N . SER A 1 90 ? 22.412 6.368 -25.825 1.00 90.00 90 SER A N 1
ATOM 630 C CA . SER A 1 90 ? 22.981 7.624 -26.319 1.00 90.00 90 SER A CA 1
ATOM 631 C C . SER A 1 90 ? 24.369 7.363 -26.906 1.00 90.00 90 SER A C 1
ATOM 633 O O . SER A 1 90 ? 25.051 6.434 -26.483 1.00 90.00 90 SER A O 1
ATOM 635 N N . GLY A 1 91 ? 24.810 8.194 -27.857 1.00 79.50 91 GLY A N 1
ATOM 636 C CA . GLY A 1 91 ? 26.193 8.160 -28.352 1.00 79.50 91 GLY A CA 1
ATOM 637 C C . GLY A 1 91 ? 26.469 7.193 -29.507 1.00 79.50 91 GLY A C 1
ATOM 638 O O . GLY A 1 91 ? 27.612 6.783 -29.689 1.00 79.50 91 GLY A O 1
ATOM 639 N N . ILE A 1 92 ? 25.460 6.845 -30.313 1.00 84.06 92 ILE A N 1
ATOM 640 C CA . ILE A 1 92 ? 25.705 6.153 -31.585 1.00 84.06 92 ILE A CA 1
ATOM 641 C C . ILE A 1 92 ? 26.361 7.152 -32.544 1.00 84.06 92 ILE A C 1
ATOM 643 O O . ILE A 1 92 ? 25.684 7.950 -33.189 1.00 84.06 92 ILE A O 1
ATOM 647 N N . ILE A 1 93 ? 27.689 7.118 -32.618 1.00 80.94 93 ILE A N 1
ATOM 648 C CA . ILE A 1 93 ? 28.462 7.781 -33.668 1.00 80.94 93 ILE A CA 1
ATOM 649 C C . ILE A 1 93 ? 28.851 6.743 -34.720 1.00 80.94 93 ILE A C 1
ATOM 651 O O . ILE A 1 93 ? 29.372 5.675 -34.398 1.00 80.94 93 ILE A O 1
ATOM 655 N N . ALA A 1 94 ? 28.587 7.037 -35.993 1.00 79.62 94 ALA A N 1
ATOM 656 C CA . ALA A 1 94 ? 29.088 6.208 -37.080 1.00 79.62 94 ALA A CA 1
ATOM 657 C C . ALA A 1 94 ? 30.614 6.367 -37.158 1.00 79.62 94 ALA A C 1
ATOM 659 O O . ALA A 1 94 ? 31.111 7.482 -37.316 1.00 79.62 94 ALA A O 1
ATOM 660 N N . GLN A 1 95 ? 31.368 5.269 -37.061 1.00 76.94 95 GLN A N 1
ATOM 661 C CA . GLN A 1 95 ? 32.799 5.316 -37.352 1.00 76.94 95 GLN A CA 1
ATOM 662 C C . GLN A 1 95 ? 32.994 5.397 -38.866 1.00 76.94 95 GLN A C 1
ATOM 664 O O . GLN A 1 95 ? 32.734 4.436 -39.591 1.00 76.94 95 GLN A O 1
ATOM 669 N N . VAL A 1 96 ? 33.467 6.543 -39.350 1.00 74.69 96 VAL A N 1
ATOM 670 C CA . VAL A 1 96 ? 33.936 6.671 -40.732 1.00 74.69 96 VAL A CA 1
ATOM 671 C C . VAL A 1 96 ? 35.291 5.969 -40.842 1.00 74.69 96 VAL A C 1
ATOM 673 O O . VAL A 1 96 ? 36.263 6.375 -40.207 1.00 74.69 96 VAL A O 1
ATOM 676 N N . LYS A 1 97 ? 35.379 4.914 -41.659 1.00 71.75 97 LYS A N 1
ATOM 677 C CA . LYS A 1 97 ? 36.662 4.304 -42.035 1.00 71.75 97 LYS A CA 1
ATOM 678 C C . LYS A 1 97 ? 37.364 5.219 -43.048 1.00 71.75 97 LYS A C 1
ATOM 680 O O . LYS A 1 97 ? 37.004 5.215 -44.221 1.00 71.75 97 LYS A O 1
ATOM 685 N N . LEU A 1 98 ? 38.362 5.991 -42.610 1.00 58.16 98 LEU A N 1
ATOM 686 C CA . LEU A 1 98 ? 39.275 6.712 -43.507 1.00 58.16 98 LEU A CA 1
ATOM 687 C C . LEU A 1 98 ? 40.125 5.693 -44.278 1.00 58.16 98 LEU A C 1
ATOM 689 O O . LEU A 1 98 ? 40.992 5.036 -43.704 1.00 58.16 98 LEU A O 1
ATOM 693 N N . ILE A 1 99 ? 39.882 5.544 -45.579 1.00 74.81 99 ILE A N 1
ATOM 694 C CA . ILE A 1 99 ? 40.804 4.845 -46.480 1.00 74.81 99 ILE A CA 1
ATOM 695 C C . ILE A 1 99 ? 41.760 5.917 -47.015 1.00 74.81 99 ILE A C 1
ATOM 697 O O . ILE A 1 99 ? 41.414 6.642 -47.942 1.00 74.81 99 ILE A O 1
ATOM 701 N N . MET A 1 100 ? 42.938 6.073 -46.404 1.00 65.81 100 MET A N 1
ATOM 702 C CA . MET A 1 100 ? 43.983 6.951 -46.947 1.00 65.81 100 MET A CA 1
ATOM 703 C C . MET A 1 100 ? 44.611 6.274 -48.171 1.00 65.81 100 MET A C 1
ATOM 705 O O . MET A 1 100 ? 45.482 5.417 -48.040 1.00 65.81 100 MET A O 1
ATOM 709 N N . GLY A 1 101 ? 44.115 6.615 -49.360 1.00 68.94 101 GLY A N 1
ATOM 710 C CA . GLY A 1 101 ? 44.620 6.127 -50.640 1.00 68.94 101 GLY A CA 1
ATOM 711 C C . GLY A 1 101 ? 45.587 7.108 -51.309 1.00 68.94 101 GLY A C 1
ATOM 712 O O . GLY A 1 101 ? 45.230 8.259 -51.529 1.00 68.94 101 GLY A O 1
ATOM 713 N N . ALA A 1 102 ? 46.748 6.565 -51.692 1.00 58.19 102 ALA A N 1
ATOM 714 C CA . ALA A 1 102 ? 47.720 7.011 -52.700 1.00 58.19 102 ALA A CA 1
ATOM 715 C C . ALA A 1 102 ? 48.699 8.162 -52.363 1.00 58.19 102 ALA A C 1
ATOM 717 O O . ALA A 1 102 ? 48.378 9.342 -52.444 1.00 58.19 102 ALA A O 1
ATOM 718 N N . GLN A 1 103 ? 49.964 7.779 -52.136 1.00 57.34 103 GLN A N 1
ATOM 719 C CA . GLN A 1 103 ? 51.129 8.581 -52.527 1.00 57.34 103 GLN A CA 1
ATOM 720 C C . GLN A 1 103 ? 51.130 8.715 -54.060 1.00 57.34 103 GLN A C 1
ATOM 722 O O . GLN A 1 103 ? 51.147 7.697 -54.754 1.00 57.34 103 GLN A O 1
ATOM 727 N N . VAL A 1 104 ? 51.130 9.939 -54.591 1.00 63.22 104 VAL A N 1
ATOM 728 C CA . VAL A 1 104 ? 51.518 10.196 -55.987 1.00 63.22 104 VAL A CA 1
ATOM 729 C C . VAL A 1 104 ? 53.016 10.477 -55.984 1.00 63.22 104 VAL A C 1
ATOM 731 O O . VAL A 1 104 ? 53.457 11.438 -55.362 1.00 63.22 104 VAL A O 1
ATOM 734 N N . LEU A 1 105 ? 53.789 9.621 -56.652 1.00 53.69 105 LEU A N 1
ATOM 735 C CA . LEU A 1 105 ? 55.186 9.884 -56.982 1.00 53.69 105 LEU A CA 1
ATOM 736 C C . LEU A 1 105 ? 55.229 10.509 -58.380 1.00 53.69 105 LEU A C 1
ATOM 738 O O . LEU A 1 105 ? 54.846 9.849 -59.347 1.00 53.69 105 LEU A O 1
ATOM 742 N N . LEU A 1 106 ? 55.697 11.751 -58.467 1.00 64.81 106 LEU A N 1
ATOM 743 C CA . LEU A 1 106 ? 56.323 12.329 -59.656 1.00 64.81 106 LEU A CA 1
ATOM 744 C C . LEU A 1 106 ? 57.605 13.027 -59.208 1.00 64.81 106 LEU A C 1
ATOM 746 O O . LEU A 1 106 ? 57.528 13.769 -58.202 1.00 64.81 106 LEU A O 1
#

Sequence (106 aa):
MSGNTASNKVYDSNSSATVSVTLSGFVGSETLTYTNSSSFNNKNVGTGKTVTVDSITLADGNNGGLASNYSITPGQTTTANITAKSLTISGIIAQVKLIMGAQVLL

Radius of gyration: 27.49 Å; chains: 1; bounding box: 78×24×81 Å

pLDDT: mean 93.11, std 10.86, range [53.69, 98.88]